Protein AF-A0A2C9KPV7-F1 (afdb_monomer)

Radius of gyration: 17.39 Å; Cα contacts (8 Å, |Δi|>4): 208; chains: 1; bounding box: 46×36×38 Å

Secondary structure (DSSP, 8-state):
--BHHHHHHHHHHTTSTT-------SSB--TT-HHHH-GGGGGGGGGSTTTEEEEE-TTT--EEEEE-BTBGGGGSS--------HHHHHHHHHHHT-GGGSHHHHHHHHHHHEEE--TTGGGSTT--SSSSEEE----

InterPro domains:
  IPR000172 Glucose-methanol-choline oxidoreductase, N-terminal [PF00732] (58-136)
  IPR000172 Glucose-methanol-choline oxidoreductase, N-terminal [PS00623] (67-90)
  IPR012132 Glucose-methanol-choline oxidoreductase [PTHR11552] (1-137)
  IPR036188 FAD/NAD(P)-binding domain superfamily [G3DSA:3.50.50.60] (1-139)
  IPR036188 FAD/NAD(P)-binding domain superfamily [SSF51905] (1-133)

Solvent-accessible surface area (backbone atoms only — not comparable to full-atom values): 8119 Å² total; per-residue (Å²): 86,30,21,62,65,42,44,52,52,47,57,58,53,49,70,41,92,90,46,86,76,87,84,55,57,95,33,50,79,53,77,93,41,64,40,53,76,34,79,92,33,43,86,54,41,87,77,45,82,72,41,56,45,72,44,64,45,83,91,80,57,46,83,45,75,39,35,24,22,45,37,10,47,68,46,64,50,89,78,77,87,77,91,75,56,60,67,59,26,42,50,44,11,66,72,72,73,37,68,72,47,15,40,81,56,42,47,62,55,56,20,57,42,23,17,39,68,39,75,70,57,41,71,37,95,80,44,18,65,79,27,81,44,79,40,68,75,88,129

Mean predicted aligned error: 3.52 Å

Organism: Biomphalaria glabrata (NCBI:txid6526)

Sequence (139 aa):
GAGSAGSVLASRLSEDAHVTVLLVEAGGDDRGIPEISTPGLTLALDTIPDVVTTYYTEPMKTKWPRGRALGGSSSINYMNYVRGSKHDFDRWANYTKDPSWDYAHALPYFKKSEKMTDPELKQSEFHGGDGQLGVTKME

pLDDT: mean 95.1, std 4.08, range [70.56, 98.62]

Structure (mmCIF, N/CA/C/O backbone):
data_AF-A0A2C9KPV7-F1
#
_entry.id   AF-A0A2C9KPV7-F1
#
loop_
_atom_site.group_PDB
_atom_site.id
_atom_site.type_symbol
_atom_site.label_atom_id
_atom_site.label_alt_id
_atom_site.label_comp_id
_atom_site.label_asym_id
_atom_site.label_entity_id
_atom_site.label_seq_id
_atom_site.pdbx_PDB_ins_code
_atom_site.Cartn_x
_atom_site.Cartn_y
_atom_site.Cartn_z
_atom_site.occupancy
_atom_site.B_iso_or_equiv
_atom_site.auth_seq_id
_atom_site.auth_comp_id
_atom_site.auth_asym_id
_atom_site.auth_atom_id
_atom_site.pdbx_PDB_model_num
ATOM 1 N N . GLY A 1 1 ? -4.100 4.582 -12.544 1.00 95.81 1 GLY A N 1
ATOM 2 C CA . GLY A 1 1 ? -2.922 3.838 -12.078 1.00 95.81 1 GLY A CA 1
ATOM 3 C C . GLY A 1 1 ? -3.370 2.786 -11.097 1.00 95.81 1 GLY A C 1
ATOM 4 O O . GLY A 1 1 ? -4.003 3.139 -10.105 1.00 95.81 1 GLY A O 1
ATOM 5 N N . ALA A 1 2 ? -3.045 1.528 -11.363 1.00 97.75 2 ALA A N 1
ATOM 6 C CA . ALA A 1 2 ? -3.322 0.364 -10.524 1.00 97.75 2 ALA A CA 1
ATOM 7 C C . ALA A 1 2 ? -2.225 0.146 -9.466 1.00 97.75 2 ALA A C 1
ATOM 9 O O . ALA A 1 2 ? -1.787 -0.973 -9.229 1.00 97.75 2 ALA A O 1
ATOM 10 N N . GLY A 1 3 ? -1.742 1.233 -8.859 1.00 97.31 3 GLY A N 1
ATOM 11 C CA . GLY A 1 3 ? -0.739 1.189 -7.794 1.00 97.31 3 GLY A CA 1
ATOM 12 C C . GLY A 1 3 ? -1.348 0.922 -6.416 1.00 97.31 3 GLY A C 1
ATOM 13 O O . GLY A 1 3 ? -2.554 0.725 -6.287 1.00 97.31 3 GLY A O 1
ATOM 14 N N . SER A 1 4 ? -0.536 1.021 -5.361 1.00 97.38 4 SER A N 1
ATOM 15 C CA . SER A 1 4 ? -0.920 0.649 -3.988 1.00 97.38 4 SER A CA 1
ATOM 16 C C . SER A 1 4 ? -2.253 1.244 -3.505 1.00 97.38 4 SER A C 1
ATOM 18 O O . SER A 1 4 ? -3.086 0.519 -2.977 1.00 97.38 4 SER A O 1
ATOM 20 N N . ALA A 1 5 ? -2.501 2.542 -3.718 1.00 97.94 5 ALA A N 1
ATOM 21 C CA . ALA A 1 5 ? -3.780 3.161 -3.343 1.00 97.94 5 ALA A CA 1
ATOM 22 C C . ALA A 1 5 ? -4.884 2.949 -4.396 1.00 97.94 5 ALA A C 1
ATOM 24 O O . ALA A 1 5 ? -6.048 2.762 -4.046 1.00 97.94 5 ALA A O 1
ATOM 25 N N . GLY A 1 6 ? -4.526 2.962 -5.685 1.00 98.31 6 GLY A N 1
ATOM 26 C CA . GLY A 1 6 ? -5.482 2.827 -6.788 1.00 98.31 6 GLY A CA 1
ATOM 27 C C . GLY A 1 6 ? -6.174 1.466 -6.796 1.00 98.31 6 GLY A C 1
ATOM 28 O O . GLY A 1 6 ? -7.391 1.402 -6.947 1.00 98.31 6 GLY A O 1
ATOM 29 N N . SER A 1 7 ? -5.419 0.396 -6.544 1.00 97.81 7 SER A N 1
ATOM 30 C CA . SER A 1 7 ? -5.957 -0.962 -6.430 1.00 97.81 7 SER A CA 1
ATOM 31 C C . SER A 1 7 ? -6.881 -1.117 -5.223 1.00 97.81 7 SER A C 1
ATOM 33 O O . SER A 1 7 ? -7.925 -1.753 -5.339 1.00 97.81 7 SER A O 1
ATOM 35 N N . VAL A 1 8 ? -6.563 -0.479 -4.088 1.00 98.06 8 VAL A N 1
ATOM 36 C CA . VAL A 1 8 ? -7.446 -0.469 -2.908 1.00 98.06 8 VAL A CA 1
ATOM 37 C C . VAL A 1 8 ? -8.764 0.232 -3.224 1.00 98.06 8 VAL A C 1
ATOM 39 O O . VAL A 1 8 ? -9.825 -0.324 -2.954 1.00 98.06 8 VAL A O 1
ATOM 42 N N . LEU A 1 9 ? -8.717 1.427 -3.819 1.00 98.25 9 LEU A N 1
ATOM 43 C CA . LEU A 1 9 ? -9.930 2.157 -4.188 1.00 98.25 9 LEU A CA 1
ATOM 44 C C . LEU A 1 9 ? -10.777 1.368 -5.184 1.00 98.25 9 LEU A C 1
ATOM 46 O O . LEU A 1 9 ? -11.976 1.225 -4.967 1.00 98.25 9 LEU A O 1
ATOM 50 N N . ALA A 1 10 ? -10.160 0.820 -6.233 1.00 98.31 10 ALA A N 1
ATOM 51 C CA . ALA A 1 10 ? -10.869 0.033 -7.231 1.00 98.31 10 ALA A CA 1
ATOM 52 C C . ALA A 1 10 ? -11.547 -1.193 -6.609 1.00 98.31 10 ALA A C 1
ATOM 54 O O . ALA A 1 10 ? -12.741 -1.385 -6.816 1.00 98.31 10 ALA A O 1
ATOM 55 N N . SER A 1 11 ? -10.816 -1.956 -5.788 1.00 97.81 11 SER A N 1
ATOM 56 C CA . SER A 1 11 ? -11.355 -3.140 -5.115 1.00 97.81 11 SER A CA 1
ATOM 57 C C . SER A 1 11 ? -12.488 -2.807 -4.151 1.00 97.81 11 SER A C 1
ATOM 59 O O . SER A 1 11 ? -13.418 -3.597 -4.056 1.00 97.81 11 SER A O 1
ATOM 61 N N . ARG A 1 12 ? -12.415 -1.690 -3.413 1.00 98.06 12 ARG A N 1
ATOM 62 C CA . ARG A 1 12 ? -13.458 -1.305 -2.449 1.00 98.06 12 ARG A CA 1
ATOM 63 C C . ARG A 1 12 ? -14.693 -0.736 -3.132 1.00 98.06 12 ARG A C 1
ATOM 65 O O . ARG A 1 12 ? -15.801 -1.064 -2.734 1.00 98.06 12 ARG A O 1
ATOM 72 N N . LEU A 1 13 ? -14.517 0.092 -4.161 1.00 98.44 13 LEU A N 1
ATOM 73 C CA . LEU A 1 13 ? -15.641 0.642 -4.920 1.00 98.44 13 LEU A CA 1
ATOM 74 C C . LEU A 1 13 ? -16.407 -0.458 -5.661 1.00 98.44 13 LEU A C 1
ATOM 76 O O . LEU A 1 13 ? -17.628 -0.392 -5.723 1.00 98.44 13 LEU A O 1
ATOM 80 N N . SER A 1 14 ? -15.715 -1.483 -6.168 1.00 98.25 14 SER A N 1
ATOM 81 C CA . SER A 1 14 ? -16.355 -2.613 -6.849 1.00 98.25 14 SER A CA 1
ATOM 82 C C . SER A 1 14 ? -16.992 -3.647 -5.908 1.00 98.25 14 SER A C 1
ATOM 84 O O . SER A 1 14 ? -17.480 -4.663 -6.394 1.00 98.25 14 SER A O 1
ATOM 86 N N . GLU A 1 15 ? -16.965 -3.450 -4.582 1.00 97.94 15 GLU A N 1
ATOM 87 C CA . GLU A 1 15 ? -17.761 -4.269 -3.647 1.00 97.94 15 GLU A CA 1
ATOM 88 C C . GLU A 1 15 ? -19.270 -4.005 -3.823 1.00 97.94 15 GLU A C 1
ATOM 90 O O . GLU A 1 15 ? -20.083 -4.887 -3.547 1.00 97.94 15 GLU A O 1
ATOM 95 N N . ASP A 1 16 ? -19.650 -2.819 -4.311 1.00 98.44 16 ASP A N 1
ATOM 96 C CA . ASP A 1 16 ? -21.027 -2.500 -4.689 1.00 98.44 16 ASP A CA 1
ATOM 97 C C . ASP A 1 16 ? -21.310 -2.973 -6.124 1.00 98.44 16 ASP A C 1
ATOM 99 O O . ASP A 1 16 ? -20.728 -2.476 -7.090 1.00 98.44 16 ASP A O 1
ATOM 103 N N . ALA A 1 17 ? -22.251 -3.909 -6.274 1.00 98.12 17 ALA A N 1
ATOM 104 C CA . ALA A 1 17 ? -22.641 -4.477 -7.565 1.00 98.12 17 ALA A CA 1
ATOM 105 C C . ALA A 1 17 ? -23.254 -3.453 -8.544 1.00 98.12 17 ALA A C 1
ATOM 107 O O . ALA A 1 17 ? -23.370 -3.739 -9.737 1.00 98.12 17 ALA A O 1
ATOM 108 N N . HIS A 1 18 ? -23.647 -2.268 -8.067 1.00 98.44 18 HIS A N 1
ATOM 109 C CA . HIS A 1 18 ? -24.154 -1.173 -8.895 1.00 98.44 18 HIS A CA 1
ATOM 110 C C . HIS A 1 18 ? -23.054 -0.227 -9.396 1.00 98.44 18 HIS A C 1
ATOM 112 O O . HIS A 1 18 ? -23.326 0.643 -10.227 1.00 98.44 18 HIS A O 1
ATOM 118 N N . VAL A 1 19 ? -21.813 -0.389 -8.931 1.00 98.62 19 VAL A N 1
ATOM 119 C CA . VAL A 1 19 ? -20.676 0.452 -9.308 1.00 98.62 19 VAL A CA 1
ATOM 120 C C . VAL A 1 19 ? -19.792 -0.286 -10.311 1.00 98.62 19 VAL A C 1
ATOM 122 O O . VAL A 1 19 ? -19.273 -1.366 -10.049 1.00 98.62 19 VAL A O 1
ATOM 125 N N . THR A 1 20 ? -19.571 0.322 -11.479 1.00 98.50 20 THR A N 1
ATOM 126 C CA . THR A 1 20 ? -18.598 -0.169 -12.468 1.00 98.50 20 THR A CA 1
ATOM 127 C C . THR A 1 20 ? -17.311 0.641 -12.374 1.00 98.50 20 THR A C 1
ATOM 129 O O . THR A 1 20 ? -17.335 1.865 -12.506 1.00 98.50 20 THR A O 1
ATOM 132 N N . VAL A 1 21 ? -16.179 -0.038 -12.179 1.00 98.56 21 VAL A N 1
ATOM 133 C CA . VAL A 1 21 ? -14.859 0.593 -12.061 1.00 98.56 21 VAL A CA 1
ATOM 134 C C . VAL A 1 21 ? -13.997 0.238 -13.269 1.00 98.56 21 VAL A C 1
ATOM 136 O O . VAL A 1 21 ? -13.760 -0.934 -13.546 1.00 98.56 21 VAL A O 1
ATOM 139 N N . LEU A 1 22 ? -13.472 1.256 -13.955 1.00 98.31 22 LEU A N 1
ATOM 140 C CA . LEU A 1 22 ? -12.389 1.099 -14.925 1.00 98.31 22 LEU A CA 1
ATOM 141 C C . LEU A 1 22 ? -11.067 1.507 -14.270 1.00 98.31 22 LEU A C 1
ATOM 143 O O . LEU A 1 22 ? -10.876 2.671 -13.916 1.00 98.31 22 LEU A O 1
ATOM 147 N N . LEU A 1 23 ? -10.140 0.559 -14.143 1.00 98.00 23 LEU A N 1
ATOM 148 C CA . LEU A 1 23 ? -8.795 0.807 -13.634 1.00 98.00 23 LEU A CA 1
ATOM 149 C C . LEU A 1 23 ? -7.784 0.741 -14.782 1.00 98.00 23 LEU A C 1
ATOM 151 O O . LEU A 1 23 ? -7.612 -0.302 -15.403 1.00 98.00 23 LEU A O 1
ATOM 155 N N . VAL A 1 24 ? -7.114 1.861 -15.055 1.00 98.12 24 VAL A N 1
ATOM 156 C CA . VAL A 1 24 ? -6.099 1.966 -16.117 1.00 98.12 24 VAL A CA 1
ATOM 157 C C . VAL A 1 24 ? -4.705 2.028 -15.499 1.00 98.12 24 VAL A C 1
ATOM 159 O O . VAL A 1 24 ? -4.467 2.837 -14.594 1.00 98.12 24 VAL A O 1
ATOM 162 N N . GLU A 1 25 ? -3.786 1.208 -16.003 1.00 97.69 25 GLU A N 1
ATOM 163 C CA . GLU A 1 25 ? -2.377 1.148 -15.603 1.00 97.69 25 GLU A CA 1
ATOM 164 C C . GLU A 1 25 ? -1.464 1.361 -16.817 1.00 97.69 25 GLU A C 1
ATOM 166 O O . GLU A 1 25 ? -1.784 0.930 -17.920 1.00 97.69 25 GLU A O 1
ATOM 171 N N . ALA A 1 26 ? -0.359 2.086 -16.621 1.00 96.50 26 ALA A N 1
ATOM 172 C CA . ALA A 1 26 ? 0.607 2.401 -17.673 1.00 96.50 26 ALA A CA 1
ATOM 173 C C . ALA A 1 26 ? 1.629 1.275 -17.902 1.00 96.50 26 ALA A C 1
ATOM 175 O O . ALA A 1 26 ? 2.337 1.278 -18.916 1.00 96.50 26 ALA A O 1
ATOM 176 N N . GLY A 1 27 ? 1.775 0.391 -16.917 1.00 94.88 27 GLY A N 1
ATOM 177 C CA . GLY A 1 27 ? 2.592 -0.812 -16.965 1.00 94.88 27 GLY A CA 1
ATOM 178 C C . GLY A 1 27 ? 1.844 -2.082 -17.348 1.00 94.88 27 GLY A C 1
ATOM 179 O O . GLY A 1 27 ? 0.661 -2.059 -17.686 1.00 94.88 27 GLY A O 1
ATOM 180 N N . GLY A 1 28 ? 2.576 -3.193 -17.283 1.00 93.88 28 GLY A N 1
ATOM 181 C CA . GLY A 1 28 ? 2.054 -4.536 -17.519 1.00 93.88 28 GLY A CA 1
ATOM 182 C C . GLY A 1 28 ? 1.455 -5.193 -16.274 1.00 93.88 28 GLY A C 1
ATOM 183 O O . GLY A 1 28 ? 1.320 -4.586 -15.212 1.00 93.88 28 GLY A O 1
ATOM 184 N N . ASP A 1 29 ? 1.105 -6.463 -16.430 1.00 94.19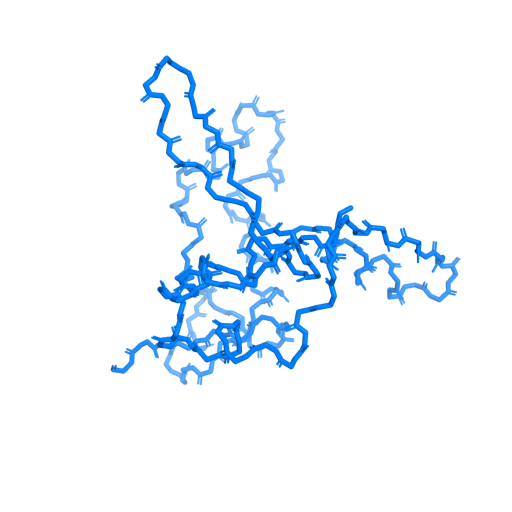 29 ASP A N 1
ATOM 185 C CA . ASP A 1 29 ? 0.731 -7.355 -15.333 1.00 94.19 29 ASP A CA 1
ATOM 186 C C . ASP A 1 29 ? 1.963 -7.691 -14.476 1.00 94.19 29 ASP A C 1
ATOM 188 O O . ASP A 1 29 ? 3.057 -7.857 -15.017 1.00 94.19 29 ASP A O 1
ATOM 192 N N . ASP A 1 30 ? 1.800 -7.782 -13.157 1.00 93.44 30 ASP A N 1
ATOM 193 C CA . ASP A 1 30 ? 2.885 -8.136 -12.235 1.00 93.44 30 ASP A CA 1
ATOM 194 C C . ASP A 1 30 ? 3.010 -9.653 -12.007 1.00 93.44 30 ASP A C 1
ATOM 196 O O . ASP A 1 30 ? 4.005 -10.142 -11.462 1.00 93.44 30 ASP A O 1
ATOM 200 N N . ARG A 1 31 ? 2.020 -10.429 -12.460 1.00 93.25 31 ARG A N 1
ATOM 201 C CA . ARG A 1 31 ? 1.992 -11.885 -12.311 1.00 93.25 31 ARG A CA 1
ATOM 202 C C . ARG A 1 31 ? 3.018 -12.567 -13.213 1.00 93.25 31 ARG A C 1
ATOM 204 O O . ARG A 1 31 ? 3.189 -12.224 -14.378 1.00 93.25 31 ARG A O 1
ATOM 211 N N . GLY A 1 32 ? 3.647 -13.615 -12.680 1.00 91.00 32 GLY A N 1
ATOM 212 C CA . GLY A 1 32 ? 4.618 -14.430 -13.416 1.00 91.00 32 GLY A CA 1
ATOM 213 C C . GLY A 1 32 ? 6.033 -13.850 -13.467 1.00 91.00 32 GLY A C 1
ATOM 214 O O . GLY A 1 32 ? 6.881 -14.438 -14.129 1.00 91.00 32 GLY A O 1
ATOM 215 N N . ILE A 1 33 ? 6.299 -12.749 -12.754 1.00 93.81 33 ILE A N 1
ATOM 216 C CA . ILE A 1 33 ? 7.631 -12.150 -12.612 1.00 93.81 33 ILE A CA 1
ATOM 217 C C . ILE A 1 33 ? 8.254 -12.644 -11.289 1.00 93.81 33 ILE A C 1
ATOM 219 O O . ILE A 1 33 ? 7.765 -12.288 -10.206 1.00 93.81 33 ILE A O 1
ATOM 223 N N . PRO A 1 34 ? 9.299 -13.496 -11.324 1.00 94.00 34 PRO A N 1
ATOM 224 C CA . PRO A 1 34 ? 9.920 -14.048 -10.117 1.00 94.00 34 PRO A CA 1
ATOM 225 C C . PRO A 1 34 ? 10.461 -12.983 -9.159 1.00 94.00 34 PRO A C 1
ATOM 227 O O . PRO A 1 34 ? 10.331 -13.131 -7.947 1.00 94.00 34 PRO A O 1
ATOM 230 N N . GLU A 1 35 ? 11.010 -11.894 -9.690 1.00 94.69 35 GLU A N 1
ATOM 231 C CA . GLU A 1 35 ? 11.613 -10.793 -8.934 1.00 94.69 35 GLU A CA 1
ATOM 232 C C . GLU A 1 35 ? 10.580 -9.999 -8.124 1.00 94.69 35 GLU A C 1
ATOM 234 O O . GLU A 1 35 ? 10.927 -9.419 -7.098 1.00 94.69 35 GLU A O 1
ATOM 239 N N . ILE A 1 36 ? 9.314 -10.005 -8.559 1.00 94.75 36 ILE A N 1
ATOM 240 C CA . ILE A 1 36 ? 8.181 -9.401 -7.839 1.00 94.75 36 ILE A CA 1
ATOM 241 C C . ILE A 1 36 ? 7.636 -10.368 -6.783 1.00 94.75 36 ILE A C 1
ATOM 243 O O . ILE A 1 36 ? 7.345 -9.984 -5.655 1.00 94.75 36 ILE A O 1
ATOM 247 N N . SER A 1 37 ? 7.474 -11.640 -7.152 1.00 94.75 37 SER A N 1
ATOM 248 C CA . SER A 1 37 ? 6.809 -12.641 -6.304 1.00 94.75 37 SER A CA 1
ATOM 249 C C . SER A 1 37 ? 7.718 -13.281 -5.251 1.00 94.75 37 SER A C 1
ATOM 251 O O . SER A 1 37 ? 7.218 -13.889 -4.305 1.00 94.75 37 SER A O 1
ATOM 253 N N . THR A 1 38 ? 9.040 -13.141 -5.387 1.00 95.19 38 THR A N 1
ATOM 254 C CA . THR A 1 38 ? 10.033 -13.710 -4.469 1.00 95.19 38 THR A CA 1
ATOM 255 C C . THR A 1 38 ? 10.714 -12.596 -3.672 1.00 95.19 38 THR A C 1
ATOM 257 O O . THR A 1 38 ? 11.577 -11.909 -4.219 1.00 95.19 38 THR A O 1
ATOM 260 N N . PRO A 1 39 ? 10.427 -12.445 -2.364 1.00 92.50 39 PRO A N 1
ATOM 261 C CA . PRO A 1 39 ? 10.953 -11.341 -1.558 1.00 92.50 39 PRO A CA 1
ATOM 262 C C . PRO A 1 39 ? 12.477 -11.147 -1.633 1.00 92.50 39 PRO A C 1
ATOM 264 O O . PRO A 1 39 ? 12.970 -10.022 -1.735 1.00 92.50 39 PRO A O 1
ATOM 267 N N . GLY A 1 40 ? 13.234 -12.250 -1.648 1.00 93.62 40 GLY A N 1
ATOM 268 C CA . GLY A 1 40 ? 14.699 -12.231 -1.723 1.00 93.62 40 GLY A CA 1
ATOM 269 C C . GLY A 1 40 ? 15.280 -11.738 -3.056 1.00 93.62 40 GLY A C 1
ATOM 270 O O . GLY A 1 40 ? 16.478 -11.478 -3.125 1.00 93.62 40 GLY A O 1
ATOM 271 N N . LEU A 1 41 ? 14.461 -11.587 -4.100 1.00 94.25 41 LEU A N 1
ATOM 272 C CA . LEU A 1 41 ? 14.883 -11.139 -5.430 1.00 94.25 41 LEU A CA 1
ATOM 273 C C . LEU A 1 41 ? 14.590 -9.656 -5.699 1.00 94.25 41 LEU A C 1
ATOM 275 O O . LEU A 1 41 ? 14.912 -9.171 -6.778 1.00 94.25 41 LEU A O 1
ATOM 279 N N . THR A 1 42 ? 14.063 -8.909 -4.722 1.00 90.56 42 THR A N 1
ATOM 280 C CA . THR A 1 42 ? 13.708 -7.482 -4.882 1.00 90.56 42 THR A CA 1
ATOM 281 C C . THR A 1 42 ? 14.870 -6.634 -5.436 1.00 90.56 42 THR A C 1
ATOM 283 O O . THR A 1 42 ? 14.659 -5.685 -6.184 1.00 90.56 42 THR A O 1
ATOM 286 N N . LEU A 1 43 ? 16.124 -6.983 -5.119 1.00 89.19 43 LEU A N 1
ATOM 287 C CA . LEU A 1 43 ? 17.311 -6.271 -5.617 1.00 89.19 43 LEU A CA 1
ATOM 288 C C . LEU A 1 43 ? 17.583 -6.465 -7.119 1.00 89.19 43 LEU A C 1
ATOM 290 O O . LEU A 1 43 ? 18.359 -5.699 -7.676 1.00 89.19 43 LEU A O 1
ATOM 294 N N . ALA A 1 44 ? 16.967 -7.459 -7.761 1.00 91.12 44 ALA A N 1
ATOM 295 C CA . ALA A 1 44 ? 17.107 -7.744 -9.188 1.00 91.12 44 ALA A CA 1
ATOM 296 C C . ALA A 1 44 ? 16.003 -7.095 -10.046 1.00 91.12 44 ALA A C 1
ATOM 298 O O . ALA A 1 44 ? 15.997 -7.256 -11.264 1.00 91.12 44 ALA A O 1
ATOM 299 N N . LEU A 1 45 ? 15.068 -6.350 -9.444 1.00 87.25 45 LEU A N 1
ATOM 300 C CA . LEU A 1 45 ? 13.932 -5.746 -10.156 1.00 87.25 45 LEU A CA 1
ATOM 301 C C . LEU A 1 45 ? 14.337 -4.735 -11.235 1.00 87.25 45 LEU A C 1
ATOM 303 O O . LEU A 1 45 ? 13.586 -4.522 -12.183 1.00 87.25 45 LEU A O 1
ATOM 307 N N . ASP A 1 46 ? 15.511 -4.115 -11.116 1.00 81.69 46 ASP A N 1
ATOM 308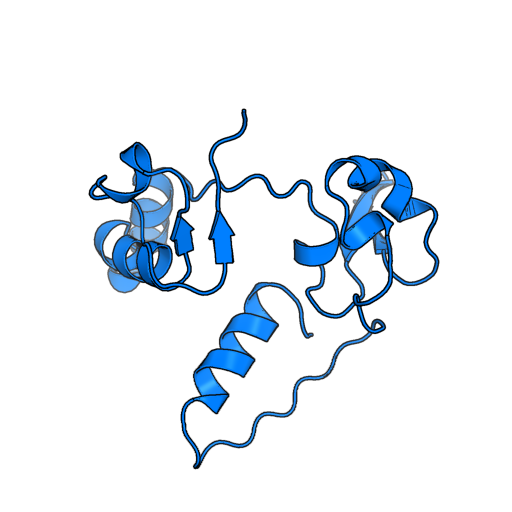 C CA . ASP A 1 46 ? 16.034 -3.193 -12.127 1.00 81.69 46 ASP A CA 1
ATOM 309 C C . ASP A 1 46 ? 16.491 -3.896 -13.416 1.00 81.69 46 ASP A C 1
ATOM 311 O O . ASP A 1 46 ? 16.683 -3.235 -14.437 1.00 81.69 46 ASP A O 1
ATOM 315 N N . THR A 1 47 ? 16.614 -5.227 -13.391 1.00 82.56 47 THR A N 1
ATOM 316 C CA . THR A 1 47 ? 16.913 -6.050 -14.569 1.00 82.56 47 THR A CA 1
ATOM 317 C C . THR A 1 47 ? 15.678 -6.348 -15.418 1.00 82.56 47 THR A C 1
ATOM 319 O O . THR A 1 47 ? 15.820 -6.766 -16.569 1.00 82.56 47 THR A O 1
ATOM 322 N N . ILE A 1 48 ? 14.471 -6.105 -14.890 1.00 84.12 48 ILE A N 1
ATOM 323 C CA . ILE A 1 48 ? 13.222 -6.414 -15.583 1.00 84.12 48 ILE A CA 1
ATOM 324 C C . ILE A 1 48 ? 12.758 -5.200 -16.399 1.00 84.12 48 ILE A C 1
ATOM 326 O O . ILE A 1 48 ? 12.458 -4.145 -15.826 1.00 84.12 48 ILE A O 1
ATOM 330 N N . PRO A 1 49 ? 12.679 -5.318 -17.740 1.00 81.12 49 PRO A N 1
ATOM 331 C CA . PRO A 1 49 ? 12.250 -4.214 -18.581 1.00 81.12 49 PRO A CA 1
ATOM 332 C C . PRO A 1 49 ? 10.800 -3.833 -18.274 1.00 81.12 49 PRO A C 1
ATOM 334 O O . PRO A 1 49 ? 9.963 -4.676 -17.962 1.00 81.12 49 PRO A O 1
ATOM 337 N N . ASP A 1 50 ? 10.515 -2.537 -18.372 1.00 84.69 50 ASP A N 1
ATOM 338 C CA . ASP A 1 50 ? 9.175 -1.948 -18.275 1.00 84.69 50 ASP A CA 1
ATOM 339 C C . ASP A 1 50 ? 8.419 -2.109 -16.940 1.00 84.69 50 ASP A C 1
ATOM 341 O O . ASP A 1 50 ? 7.325 -1.564 -16.817 1.00 84.69 50 ASP A O 1
ATOM 345 N N . VAL A 1 51 ? 9.010 -2.732 -15.911 1.00 90.88 51 VAL A N 1
ATOM 346 C CA . VAL A 1 51 ? 8.418 -2.858 -14.558 1.00 90.88 51 VAL A CA 1
ATOM 347 C C . VAL A 1 51 ? 8.772 -1.684 -13.645 1.00 90.88 51 VAL A C 1
ATOM 349 O O . VAL A 1 51 ? 8.003 -1.326 -12.750 1.00 90.88 51 VAL A O 1
ATOM 352 N N . VAL A 1 52 ? 9.918 -1.036 -13.865 1.00 91.81 52 VAL A N 1
ATOM 353 C CA . VAL A 1 52 ? 10.379 0.107 -13.065 1.00 91.81 52 VAL A CA 1
ATOM 354 C C . VAL A 1 52 ? 10.570 1.326 -13.959 1.00 91.81 52 VAL A C 1
ATOM 356 O O . VAL A 1 52 ? 11.372 1.329 -14.888 1.00 91.81 52 VAL A O 1
ATOM 359 N N . THR A 1 53 ? 9.870 2.414 -13.645 1.00 91.38 53 THR A N 1
ATOM 360 C CA . THR A 1 53 ? 10.169 3.744 -14.185 1.00 91.38 53 THR A CA 1
ATOM 361 C C . THR A 1 53 ? 11.087 4.476 -13.220 1.00 91.38 53 THR A C 1
ATOM 363 O O . THR A 1 53 ? 10.708 4.752 -12.083 1.00 91.38 53 THR A O 1
ATOM 366 N N . THR A 1 54 ? 12.298 4.809 -13.663 1.00 90.81 54 THR A N 1
ATOM 367 C CA . THR A 1 54 ? 13.247 5.570 -12.842 1.00 90.81 54 THR A CA 1
ATOM 368 C C . THR A 1 54 ? 13.159 7.049 -13.179 1.00 90.81 54 THR A C 1
ATOM 370 O O . THR A 1 54 ? 13.582 7.478 -14.250 1.00 90.81 54 THR A O 1
ATOM 373 N N . TYR A 1 55 ? 12.626 7.831 -12.243 1.00 92.88 55 TYR A N 1
ATOM 374 C CA . TYR A 1 55 ? 12.746 9.285 -12.278 1.00 92.88 55 TYR A CA 1
ATOM 375 C C . TYR A 1 55 ? 14.093 9.715 -11.697 1.00 92.88 55 TYR A C 1
ATOM 377 O O . TYR A 1 55 ? 14.762 8.942 -11.008 1.00 92.88 55 TYR A O 1
ATOM 385 N N . TYR A 1 56 ? 14.477 10.962 -11.947 1.00 95.44 56 TYR A N 1
ATOM 386 C CA . TYR A 1 56 ? 15.687 11.557 -11.395 1.00 95.44 56 TYR A CA 1
ATOM 387 C C . TYR A 1 56 ? 15.320 12.847 -10.671 1.00 95.44 56 TYR A C 1
ATOM 389 O O . TYR A 1 56 ? 14.553 13.655 -11.192 1.00 95.44 56 TYR A O 1
ATOM 397 N N . THR A 1 57 ? 15.820 13.014 -9.447 1.00 95.44 57 THR A N 1
ATOM 398 C CA . THR A 1 57 ? 15.617 14.251 -8.685 1.00 95.44 57 THR A CA 1
ATOM 399 C C . THR A 1 57 ? 16.457 15.384 -9.266 1.00 95.44 57 THR A C 1
ATOM 401 O O . THR A 1 57 ? 17.524 15.152 -9.820 1.00 95.44 57 THR A O 1
ATOM 404 N N . GLU A 1 58 ? 16.031 16.626 -9.081 1.00 93.94 58 GLU A N 1
ATOM 405 C CA . GLU A 1 58 ? 16.858 17.797 -9.385 1.00 93.94 58 GLU A CA 1
ATOM 406 C C . GLU A 1 58 ? 17.224 18.512 -8.071 1.00 93.94 58 GLU A C 1
ATOM 408 O O . GLU A 1 58 ? 16.399 18.540 -7.152 1.00 93.94 58 GLU A O 1
ATOM 413 N N . PRO A 1 59 ? 18.450 19.057 -7.925 1.00 93.25 59 PRO A N 1
ATOM 414 C CA . PRO A 1 59 ? 19.522 19.121 -8.929 1.00 93.25 59 PRO A CA 1
ATOM 415 C C . PRO A 1 59 ? 20.469 17.902 -8.943 1.00 93.25 59 PRO A C 1
ATOM 417 O O . PRO A 1 59 ? 21.332 17.791 -9.808 1.00 93.25 59 PRO A O 1
ATOM 420 N N . MET A 1 60 ? 20.372 17.004 -7.957 1.00 92.75 60 MET A N 1
ATOM 421 C CA . MET A 1 60 ? 21.399 15.975 -7.717 1.00 92.75 60 MET A CA 1
ATOM 422 C C . MET A 1 60 ? 21.321 14.758 -8.650 1.00 92.75 60 MET A C 1
ATOM 424 O O . MET A 1 60 ? 22.218 13.917 -8.615 1.00 92.75 60 MET A O 1
ATOM 428 N N . LYS A 1 61 ? 20.264 14.633 -9.462 1.00 93.75 61 LYS A N 1
ATOM 429 C CA . LYS A 1 61 ? 20.009 13.489 -10.355 1.00 93.75 61 LYS A CA 1
ATOM 430 C C . LYS A 1 61 ? 20.045 12.143 -9.631 1.00 93.75 61 LYS A C 1
ATOM 432 O O . LYS A 1 61 ? 20.536 11.148 -10.162 1.00 93.75 61 LYS A O 1
ATOM 437 N N . THR A 1 62 ? 19.498 12.089 -8.418 1.00 94.75 62 THR A N 1
ATOM 438 C CA . THR A 1 62 ? 19.382 10.836 -7.664 1.00 94.75 62 THR A CA 1
ATOM 439 C C . THR A 1 62 ? 18.269 9.980 -8.259 1.00 94.75 62 THR A C 1
ATOM 441 O O . THR A 1 62 ? 17.179 10.487 -8.532 1.00 94.75 62 THR A O 1
ATOM 444 N N . LYS A 1 63 ? 18.530 8.676 -8.434 1.00 92.38 63 LYS A N 1
ATOM 445 C CA . LYS A 1 63 ? 17.527 7.707 -8.898 1.00 92.38 63 LYS A CA 1
ATOM 446 C C . LYS A 1 63 ? 16.319 7.692 -7.957 1.00 92.38 63 LYS A C 1
ATOM 448 O O . LYS A 1 63 ? 16.472 7.564 -6.745 1.00 92.38 63 LYS A O 1
ATOM 453 N N . TRP A 1 64 ? 15.129 7.759 -8.536 1.00 93.06 64 TRP A N 1
ATOM 454 C CA . TRP A 1 64 ? 13.852 7.723 -7.834 1.00 93.06 64 TRP A CA 1
ATOM 455 C C . TRP A 1 64 ? 12.920 6.695 -8.498 1.00 93.06 64 TRP A C 1
ATOM 457 O O . TRP A 1 64 ? 12.056 7.058 -9.305 1.00 93.06 64 TRP A O 1
ATOM 467 N N . PRO A 1 65 ? 13.132 5.393 -8.226 1.00 92.69 65 PRO A N 1
ATOM 468 C CA . PRO A 1 65 ? 12.399 4.319 -8.885 1.00 92.69 65 PRO A CA 1
ATOM 469 C C . PRO A 1 65 ? 10.922 4.301 -8.471 1.00 92.69 65 PRO A C 1
ATOM 471 O O . PRO A 1 65 ? 10.573 4.484 -7.302 1.00 92.69 65 PRO A O 1
ATOM 474 N N . ARG A 1 66 ? 10.041 4.062 -9.443 1.00 95.12 66 ARG A N 1
ATOM 475 C CA . ARG A 1 66 ? 8.593 3.889 -9.276 1.00 95.12 66 ARG A CA 1
ATOM 476 C C . ARG A 1 66 ? 8.129 2.660 -10.046 1.00 95.12 66 ARG A C 1
ATOM 478 O O . ARG A 1 66 ? 8.568 2.439 -11.169 1.00 95.12 66 ARG A O 1
ATOM 485 N N . GLY A 1 67 ? 7.240 1.875 -9.441 1.00 95.38 67 GLY A N 1
ATOM 486 C CA . GLY A 1 67 ? 6.694 0.688 -10.092 1.00 95.38 67 GLY A 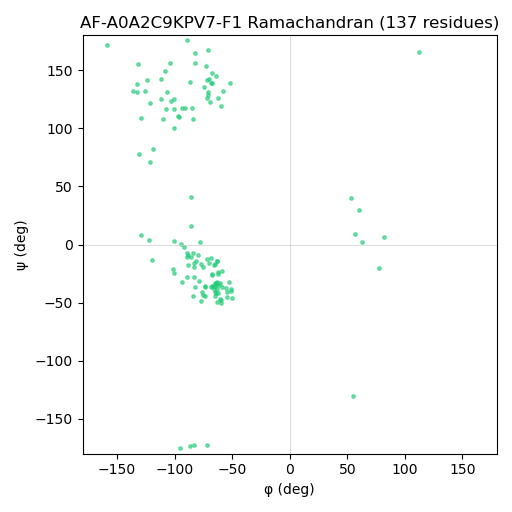CA 1
ATOM 487 C C . GLY A 1 67 ? 5.750 1.094 -11.217 1.00 95.38 67 GLY A C 1
ATOM 488 O O . GLY A 1 67 ? 4.881 1.943 -11.015 1.00 95.38 67 GLY A O 1
ATOM 489 N N . ARG A 1 68 ? 5.942 0.489 -12.384 1.00 95.44 68 ARG A N 1
ATOM 490 C CA . ARG A 1 68 ? 5.128 0.621 -13.591 1.00 95.44 68 ARG A CA 1
ATOM 491 C C . ARG A 1 68 ? 4.609 -0.769 -13.958 1.00 95.44 68 ARG A C 1
ATOM 493 O O . ARG A 1 68 ? 5.043 -1.390 -14.916 1.00 95.44 68 ARG A O 1
ATOM 500 N N . ALA A 1 69 ? 3.690 -1.262 -13.145 1.00 95.19 69 ALA A N 1
ATOM 501 C CA . ALA A 1 69 ? 2.987 -2.527 -13.319 1.00 95.19 69 ALA A CA 1
ATOM 502 C C . ALA A 1 69 ? 1.689 -2.471 -12.500 1.00 95.19 69 ALA A C 1
ATOM 504 O O . ALA A 1 69 ? 1.505 -1.543 -11.701 1.00 95.19 69 ALA A O 1
ATOM 505 N N . LEU A 1 70 ? 0.804 -3.459 -12.649 1.00 96.62 70 LEU A N 1
ATOM 506 C CA . LEU A 1 70 ? -0.236 -3.713 -11.649 1.00 96.62 70 LEU A CA 1
ATOM 507 C C . LEU A 1 70 ? 0.410 -3.830 -10.256 1.00 96.62 70 LEU A C 1
ATOM 509 O O . LEU A 1 70 ? 1.522 -4.318 -10.113 1.00 96.62 70 LEU A O 1
ATOM 513 N N . GLY A 1 71 ? -0.235 -3.256 -9.241 1.00 96.00 71 GLY A N 1
ATOM 514 C CA . GLY A 1 71 ? 0.325 -3.067 -7.898 1.00 96.00 71 GLY A CA 1
ATOM 515 C C . GLY A 1 71 ? 1.313 -1.894 -7.779 1.00 96.00 71 GLY A C 1
ATOM 516 O O . GLY A 1 71 ? 1.478 -1.325 -6.696 1.00 96.00 71 GLY A O 1
ATOM 517 N N . GLY A 1 72 ? 1.898 -1.410 -8.876 1.00 96.81 72 GLY A N 1
ATOM 518 C CA . GLY A 1 72 ? 2.786 -0.248 -8.895 1.00 96.81 72 GLY A CA 1
ATOM 519 C C . GLY A 1 72 ? 3.952 -0.404 -7.918 1.00 96.81 72 GLY A C 1
ATOM 520 O O . GLY A 1 72 ? 4.626 -1.428 -7.887 1.00 96.81 72 GLY A O 1
ATOM 521 N N . SER A 1 73 ? 4.206 0.608 -7.084 1.00 96.50 73 SER A N 1
ATOM 522 C CA . SER A 1 73 ? 5.314 0.543 -6.123 1.00 96.50 73 SER A CA 1
ATOM 523 C C . SER A 1 73 ? 5.166 -0.527 -5.034 1.00 96.50 73 SER A C 1
ATOM 525 O O . SER A 1 73 ? 6.182 -0.861 -4.436 1.00 96.50 73 SER A O 1
ATOM 527 N N . SER A 1 74 ? 3.978 -1.087 -4.767 1.00 96.62 74 SER A N 1
ATOM 528 C CA . SER A 1 74 ? 3.876 -2.226 -3.836 1.00 96.62 74 SER A CA 1
ATOM 529 C C . SER A 1 74 ? 4.355 -3.545 -4.436 1.00 96.62 74 SER A C 1
ATOM 531 O O . SER A 1 74 ? 4.710 -4.424 -3.666 1.00 96.62 74 SER A O 1
ATOM 533 N N . SER A 1 75 ? 4.440 -3.661 -5.764 1.00 95.88 75 SER A N 1
ATOM 534 C CA . SER A 1 75 ? 5.009 -4.844 -6.428 1.00 95.88 75 SER A CA 1
ATOM 535 C C . SER A 1 75 ? 6.537 -4.782 -6.540 1.00 95.88 75 SER A C 1
ATOM 537 O O . SER A 1 75 ? 7.159 -5.750 -6.949 1.00 95.88 75 SER A O 1
ATOM 539 N N . ILE A 1 76 ? 7.160 -3.650 -6.182 1.00 94.75 76 ILE A N 1
ATOM 540 C CA . ILE A 1 76 ? 8.616 -3.454 -6.313 1.00 94.75 76 ILE A CA 1
ATOM 541 C C . ILE A 1 76 ? 9.304 -2.949 -5.034 1.00 94.75 76 ILE A C 1
ATOM 543 O O . ILE A 1 76 ? 10.455 -2.518 -5.079 1.00 94.75 76 ILE A O 1
ATOM 547 N N . ASN A 1 77 ? 8.589 -2.888 -3.907 1.00 95.12 77 ASN A N 1
ATOM 548 C CA . ASN A 1 77 ? 9.160 -2.419 -2.643 1.00 95.12 77 ASN A CA 1
ATOM 549 C C . ASN A 1 77 ? 9.790 -3.573 -1.848 1.00 95.12 77 ASN A C 1
ATOM 551 O O . ASN A 1 77 ? 9.685 -4.738 -2.203 1.00 95.12 77 ASN A O 1
ATOM 555 N N . TYR A 1 78 ? 10.408 -3.240 -0.717 1.00 94.81 78 TYR A N 1
ATOM 556 C CA . TYR A 1 78 ? 11.027 -4.218 0.182 1.00 94.81 78 TYR A CA 1
ATOM 557 C C . TYR A 1 78 ? 10.055 -4.846 1.194 1.00 94.81 78 TYR A C 1
ATOM 559 O O . TYR A 1 78 ? 10.498 -5.372 2.208 1.00 94.81 78 TYR A O 1
ATOM 567 N N . MET A 1 79 ? 8.741 -4.730 0.981 1.00 95.62 79 MET A N 1
ATOM 568 C CA . MET A 1 79 ? 7.665 -5.304 1.810 1.00 95.62 79 MET A CA 1
ATOM 569 C C . MET A 1 79 ? 7.669 -4.913 3.298 1.00 95.62 79 MET A C 1
ATOM 571 O O . MET A 1 79 ? 6.873 -5.431 4.077 1.00 95.62 79 MET A O 1
ATOM 575 N N . ASN A 1 80 ? 8.512 -3.962 3.706 1.00 95.00 80 ASN A N 1
ATOM 576 C CA . ASN A 1 80 ? 8.523 -3.449 5.070 1.00 95.00 80 ASN A CA 1
ATOM 577 C C . ASN A 1 80 ? 7.164 -2.836 5.415 1.00 95.00 80 ASN A C 1
ATOM 579 O O . ASN A 1 80 ? 6.734 -1.856 4.799 1.00 95.00 80 ASN A O 1
ATOM 583 N N . TYR A 1 81 ? 6.512 -3.395 6.430 1.00 95.94 81 TYR A N 1
ATOM 584 C CA . TYR A 1 81 ? 5.208 -2.938 6.879 1.00 95.94 81 TYR A CA 1
ATOM 585 C C . TYR A 1 81 ? 5.341 -2.065 8.128 1.00 95.94 81 TYR A C 1
ATOM 587 O O . TYR A 1 81 ? 5.502 -2.552 9.246 1.00 95.94 81 TYR A O 1
ATOM 595 N N . VAL A 1 82 ? 5.276 -0.748 7.926 1.00 94.31 82 VAL A N 1
ATOM 596 C CA . VAL A 1 82 ? 5.344 0.270 8.983 1.00 94.31 82 VAL A CA 1
ATOM 597 C C . VAL A 1 82 ? 4.266 1.317 8.713 1.00 94.31 82 VAL A C 1
ATOM 599 O O . VAL A 1 82 ? 4.135 1.791 7.588 1.00 94.31 82 VAL A O 1
ATOM 602 N N . ARG A 1 83 ? 3.483 1.684 9.734 1.00 93.25 83 ARG A N 1
ATOM 603 C CA . ARG A 1 83 ? 2.335 2.600 9.576 1.00 93.25 83 ARG A CA 1
ATOM 604 C C . ARG A 1 83 ? 2.677 4.067 9.837 1.00 93.25 83 ARG A C 1
ATOM 606 O O . ARG A 1 83 ? 2.095 4.937 9.207 1.00 93.25 83 ARG A O 1
ATOM 613 N N . GLY A 1 84 ? 3.612 4.333 10.748 1.00 94.00 84 GLY A N 1
ATOM 614 C CA . GLY A 1 84 ? 3.889 5.667 11.293 1.00 94.00 84 GLY A CA 1
ATOM 615 C C . GLY A 1 84 ? 3.512 5.766 12.773 1.00 94.00 84 GLY A C 1
ATOM 616 O O . GLY A 1 84 ? 2.839 4.887 13.317 1.00 94.00 84 GLY A O 1
ATOM 617 N N . SER A 1 85 ? 3.976 6.818 13.442 1.00 96.94 85 SER A N 1
ATOM 618 C CA . SER A 1 85 ? 3.667 7.075 14.850 1.00 96.94 85 SER A CA 1
ATOM 619 C C . SER A 1 85 ? 2.303 7.752 14.998 1.00 96.94 85 SER A C 1
ATOM 621 O O . SER A 1 85 ? 1.859 8.451 14.091 1.00 96.94 85 SER A O 1
ATOM 623 N N . LYS A 1 86 ? 1.654 7.628 16.164 1.00 97.62 86 LYS A N 1
ATOM 624 C CA . LYS A 1 86 ? 0.406 8.360 16.459 1.00 97.62 86 LYS A CA 1
ATOM 625 C C . LYS A 1 86 ? 0.524 9.866 16.181 1.00 97.62 86 LYS A C 1
ATOM 627 O O . LYS A 1 86 ? -0.398 10.472 15.641 1.00 97.62 86 LYS A O 1
ATOM 632 N N . HIS A 1 87 ? 1.684 10.442 16.494 1.00 98.31 87 HIS A N 1
ATOM 633 C CA . HIS A 1 87 ? 1.973 11.857 16.280 1.00 98.31 87 HIS A CA 1
ATOM 634 C C . HIS A 1 87 ? 1.894 12.278 14.807 1.00 98.31 87 HIS A C 1
ATOM 636 O O . HIS A 1 87 ? 1.474 13.398 14.527 1.00 98.31 87 HIS A O 1
ATOM 642 N N . ASP A 1 88 ? 2.249 11.401 13.863 1.00 98.31 88 ASP A N 1
ATOM 643 C CA . ASP A 1 88 ? 2.200 11.714 12.429 1.00 98.31 88 ASP A CA 1
ATOM 644 C C . ASP A 1 88 ? 0.757 11.945 11.957 1.00 98.31 88 ASP A C 1
ATOM 646 O O . ASP A 1 88 ? 0.470 12.936 11.285 1.00 98.31 88 ASP A O 1
ATOM 650 N N . PHE A 1 89 ? -0.165 11.083 12.388 1.00 98.56 89 PHE A N 1
ATOM 651 C CA . PHE A 1 89 ? -1.588 11.159 12.045 1.00 98.56 89 PHE A CA 1
ATOM 652 C C . PHE A 1 89 ? -2.299 12.298 12.776 1.00 98.56 89 PHE A C 1
ATOM 654 O O . PHE A 1 89 ? -3.012 13.089 12.162 1.00 98.56 89 PHE A O 1
ATOM 661 N N . ASP A 1 90 ? -2.041 12.469 14.074 1.00 98.56 90 ASP A N 1
ATOM 662 C CA . ASP A 1 90 ? -2.603 13.592 14.833 1.00 98.56 90 ASP A CA 1
ATOM 663 C C . ASP A 1 90 ? -2.129 14.939 14.255 1.00 98.56 90 ASP A C 1
ATOM 665 O O . ASP A 1 90 ? -2.871 15.924 14.203 1.00 98.56 90 ASP A O 1
ATOM 669 N N . ARG A 1 91 ? -0.888 14.997 13.758 1.00 98.50 91 ARG A N 1
ATOM 670 C CA . ARG A 1 91 ? -0.369 16.151 13.021 1.00 98.50 91 ARG A CA 1
ATOM 671 C C . ARG A 1 91 ? -1.118 16.362 11.701 1.00 98.50 91 ARG A C 1
ATOM 673 O O . ARG A 1 91 ? -1.413 17.513 11.385 1.00 98.50 91 ARG A O 1
ATOM 680 N N . TRP A 1 92 ? -1.450 15.309 10.950 1.00 98.38 92 TRP A N 1
ATOM 681 C CA . TRP A 1 92 ? -2.271 15.431 9.738 1.00 98.38 92 TRP A CA 1
ATOM 682 C C . TRP A 1 92 ? -3.643 16.017 10.044 1.00 98.38 92 TRP A C 1
ATOM 684 O O . TRP A 1 92 ? -3.984 17.035 9.448 1.00 98.38 92 TRP A O 1
ATOM 694 N N . ALA A 1 93 ? -4.359 15.471 11.028 1.00 98.56 93 ALA A N 1
ATOM 695 C CA . ALA A 1 93 ? -5.654 15.999 11.461 1.00 98.56 93 ALA A CA 1
ATOM 696 C C . ALA A 1 93 ? -5.590 17.487 11.833 1.00 98.56 93 ALA A C 1
ATOM 698 O O . ALA A 1 93 ? -6.453 18.285 11.462 1.00 98.56 93 ALA A O 1
ATOM 699 N N . ASN A 1 94 ? -4.521 17.898 12.518 1.00 98.44 94 ASN A N 1
ATOM 700 C CA . ASN A 1 94 ? -4.307 19.296 12.878 1.00 98.44 94 ASN A CA 1
ATOM 701 C C . ASN A 1 94 ? -4.054 20.211 11.672 1.00 98.44 94 ASN A C 1
ATOM 703 O O . ASN A 1 94 ? -4.479 21.372 11.699 1.00 98.44 94 ASN A O 1
ATOM 707 N N . TYR A 1 95 ? -3.354 19.734 10.640 1.00 98.50 95 TYR A N 1
ATOM 708 C CA . TYR A 1 95 ? -3.103 20.510 9.423 1.00 98.50 95 TYR A CA 1
ATOM 709 C C . TYR A 1 95 ? -4.334 20.589 8.526 1.00 98.50 95 TYR A C 1
ATOM 711 O O . TYR A 1 95 ? -4.651 21.669 8.032 1.00 98.50 95 TYR A O 1
ATOM 719 N N . THR A 1 96 ? -5.038 19.474 8.342 1.00 98.44 96 THR A N 1
ATOM 720 C CA . THR A 1 96 ? -6.242 19.399 7.506 1.00 98.44 96 THR A CA 1
ATOM 721 C C . THR A 1 96 ? -7.472 19.993 8.188 1.00 98.44 96 THR A C 1
ATOM 723 O O . THR A 1 96 ? -8.440 20.307 7.503 1.00 98.44 96 THR A O 1
ATOM 726 N N . LYS A 1 97 ? -7.427 20.183 9.517 1.00 98.50 97 LYS A N 1
ATOM 727 C CA . LYS A 1 97 ? -8.579 20.549 10.363 1.00 98.50 97 LYS A CA 1
ATOM 728 C C . LYS A 1 97 ? -9.702 19.514 10.303 1.00 98.50 97 LYS A C 1
ATOM 730 O O . LYS A 1 97 ? -10.867 19.854 10.488 1.00 98.50 97 LYS A O 1
ATOM 735 N N . ASP A 1 98 ? -9.331 18.259 10.081 1.00 98.44 98 ASP A N 1
ATOM 736 C CA . ASP A 1 98 ? -10.250 17.138 9.955 1.00 98.44 98 ASP A CA 1
ATOM 737 C C . ASP A 1 98 ? -9.805 15.998 10.889 1.00 98.44 98 ASP A C 1
ATOM 739 O O . ASP A 1 98 ? -8.780 15.357 10.629 1.00 98.44 98 ASP A O 1
ATOM 743 N N . PRO A 1 99 ? -10.549 15.734 11.982 1.00 97.62 99 PRO A N 1
ATOM 744 C CA . PRO A 1 99 ? -10.186 14.710 12.959 1.00 97.62 99 PRO A CA 1
ATOM 745 C C . PRO A 1 99 ? -10.214 13.292 12.382 1.00 97.62 99 PRO A C 1
ATOM 747 O O . PRO A 1 99 ? -9.585 12.407 12.954 1.00 97.62 99 PRO A O 1
ATOM 750 N N . SER A 1 100 ? -10.862 13.060 11.232 1.00 97.88 100 SER A N 1
ATOM 751 C CA . SER A 1 100 ? -10.881 11.736 10.596 1.00 97.88 100 SER A CA 1
ATOM 752 C C . SER A 1 100 ? -9.494 11.244 10.154 1.00 97.88 100 SER A C 1
ATOM 754 O O . SER A 1 100 ? -9.319 10.053 9.900 1.00 97.88 100 SER A O 1
ATOM 756 N N . TRP A 1 101 ? -8.501 12.138 10.116 1.00 98.19 101 TRP A N 1
ATOM 757 C CA . TRP A 1 101 ? -7.102 11.821 9.824 1.00 98.19 101 TRP A CA 1
ATOM 758 C C . TRP A 1 101 ? -6.249 11.516 11.059 1.00 98.19 101 TRP A C 1
ATOM 760 O O . TRP A 1 101 ? -5.065 11.215 10.897 1.00 98.19 101 TRP A O 1
ATOM 770 N N . ASP A 1 102 ? -6.799 11.605 12.275 1.00 98.44 102 ASP A N 1
ATOM 771 C CA . ASP A 1 102 ? -6.045 11.303 13.492 1.00 98.44 102 ASP A CA 1
ATOM 772 C C . ASP A 1 102 ? -5.766 9.796 13.629 1.00 98.44 102 ASP A C 1
ATOM 774 O O . ASP A 1 102 ? -6.330 8.952 12.923 1.00 98.44 102 ASP A O 1
ATOM 778 N N . TYR A 1 103 ? -4.874 9.422 14.551 1.00 98.38 103 TYR A N 1
ATOM 779 C CA . TYR A 1 103 ? -4.494 8.014 14.688 1.00 98.38 103 TYR A CA 1
ATOM 780 C C . TYR A 1 103 ? -5.656 7.110 15.121 1.00 98.38 103 TYR A C 1
ATOM 782 O O . TYR A 1 103 ? -5.721 5.949 14.713 1.00 98.38 103 TYR A O 1
ATOM 790 N N . ALA A 1 104 ? -6.559 7.622 15.962 1.00 98.00 104 ALA A N 1
ATOM 791 C CA . ALA A 1 104 ? -7.674 6.838 16.481 1.00 98.00 104 ALA A CA 1
ATOM 792 C C . ALA A 1 104 ? -8.665 6.486 15.361 1.00 98.00 104 ALA A C 1
ATOM 794 O O . ALA A 1 104 ? -9.177 5.368 15.332 1.00 98.00 104 ALA A O 1
ATOM 795 N N . HIS A 1 105 ? -8.869 7.394 14.405 1.00 98.25 105 HIS A N 1
ATOM 796 C CA . HIS A 1 105 ? -9.691 7.171 13.219 1.00 98.25 105 HIS A CA 1
ATOM 797 C C . HIS A 1 105 ? -8.966 6.358 12.136 1.00 98.25 105 HIS A C 1
ATOM 799 O O . HIS A 1 105 ? -9.606 5.568 11.441 1.00 98.25 105 HIS A O 1
ATOM 805 N N . ALA A 1 106 ? -7.640 6.479 12.016 1.00 97.69 106 ALA A N 1
ATOM 806 C CA . ALA A 1 106 ? -6.850 5.707 11.055 1.00 97.69 106 ALA A CA 1
ATOM 807 C C . ALA A 1 106 ? -6.683 4.226 11.452 1.00 97.69 106 ALA A C 1
ATOM 809 O O . ALA A 1 10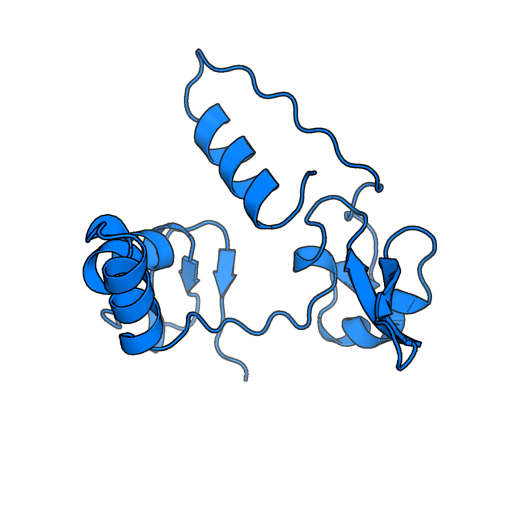6 ? -6.708 3.344 10.587 1.00 97.69 106 ALA A O 1
ATOM 810 N N . LEU A 1 107 ? -6.535 3.924 12.749 1.00 97.81 107 LEU A N 1
ATOM 811 C CA . LEU A 1 107 ? -6.254 2.571 13.248 1.00 97.81 107 LEU A CA 1
ATOM 812 C C . LEU A 1 107 ? -7.263 1.503 12.771 1.00 97.81 107 LEU A C 1
ATOM 814 O O . LEU A 1 107 ? -6.816 0.451 12.303 1.00 97.81 107 LEU A O 1
ATOM 818 N N . PRO A 1 108 ? -8.591 1.734 12.801 1.00 97.62 108 PRO A N 1
ATOM 819 C CA . PRO A 1 108 ? -9.559 0.798 12.234 1.00 97.62 108 PRO A CA 1
ATOM 820 C C . PRO A 1 108 ? -9.301 0.454 10.762 1.00 97.62 108 PRO A C 1
ATOM 822 O O . PRO A 1 108 ? -9.456 -0.704 10.375 1.00 97.62 108 PRO A O 1
ATOM 825 N N . TYR A 1 109 ? -8.862 1.413 9.940 1.00 97.38 109 TYR A N 1
ATOM 826 C CA . TYR A 1 109 ? -8.564 1.169 8.526 1.00 97.38 109 TYR A CA 1
ATOM 827 C C . TYR A 1 109 ? -7.267 0.387 8.327 1.00 97.38 109 TYR A C 1
ATOM 829 O O . TYR A 1 109 ? -7.225 -0.481 7.454 1.00 97.38 109 TYR A O 1
ATOM 837 N N . PHE A 1 110 ? -6.251 0.612 9.166 1.00 97.12 110 PHE A N 1
ATOM 838 C CA . PHE A 1 110 ? -5.052 -0.231 9.173 1.00 97.12 110 PHE A CA 1
ATOM 839 C C . PHE A 1 110 ? -5.369 -1.679 9.532 1.00 97.12 110 PHE A C 1
ATOM 841 O O . PHE A 1 110 ? -4.874 -2.599 8.890 1.00 97.12 110 PHE A O 1
ATOM 848 N N . LYS A 1 111 ? -6.242 -1.895 10.518 1.00 97.38 111 LYS A N 1
ATOM 849 C CA . LYS A 1 111 ? -6.693 -3.242 10.881 1.00 97.38 111 LYS A CA 1
ATOM 850 C C . LYS A 1 111 ? -7.567 -3.859 9.785 1.00 97.38 111 LYS A C 1
ATOM 852 O O . LYS A 1 111 ? -7.458 -5.048 9.519 1.00 97.38 111 LYS A O 1
ATOM 857 N N . LYS A 1 112 ? -8.407 -3.062 9.115 1.00 97.44 112 LYS A N 1
ATOM 858 C CA . LYS A 1 112 ? -9.277 -3.527 8.020 1.00 97.44 112 LYS A CA 1
ATOM 859 C C . LYS A 1 112 ? -8.490 -4.001 6.793 1.00 97.44 112 LYS A C 1
ATOM 861 O O . LYS A 1 112 ? -8.970 -4.871 6.067 1.00 97.44 112 LYS A O 1
ATOM 866 N N . SER A 1 113 ? -7.334 -3.407 6.501 1.00 97.06 113 SER A N 1
ATOM 867 C CA . SER A 1 113 ? -6.512 -3.803 5.350 1.00 97.06 113 SER A CA 1
ATOM 868 C C . SER A 1 113 ? -5.607 -5.001 5.637 1.00 97.06 113 SER A C 1
ATOM 870 O O . SER A 1 113 ? -5.306 -5.757 4.713 1.00 97.06 113 SER A O 1
ATOM 872 N N . GLU A 1 114 ? -5.205 -5.195 6.890 1.00 97.69 114 GLU A N 1
ATOM 873 C CA . GLU A 1 114 ? -4.176 -6.145 7.306 1.00 97.69 114 GLU A CA 1
ATOM 874 C C . GLU A 1 114 ? -4.695 -7.565 7.573 1.00 97.69 114 GLU A C 1
ATOM 876 O O . GLU A 1 114 ? -5.731 -7.781 8.206 1.00 97.69 114 GLU A O 1
ATOM 881 N N . LYS A 1 115 ? -3.897 -8.544 7.145 1.00 97.62 115 LYS A N 1
ATOM 882 C CA . LYS A 1 115 ? -3.997 -9.957 7.495 1.00 97.62 115 LYS A CA 1
ATOM 883 C C . LYS A 1 115 ? -2.716 -10.394 8.203 1.00 97.62 115 LYS A C 1
ATOM 885 O O . LYS A 1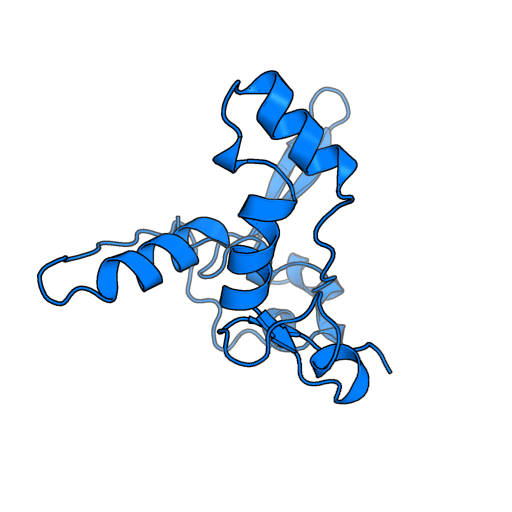 115 ? -1.813 -10.945 7.571 1.00 97.62 115 LYS A O 1
ATOM 890 N N . MET A 1 116 ? -2.637 -10.130 9.507 1.00 97.12 116 MET A N 1
ATOM 891 C CA . MET A 1 116 ? -1.517 -10.560 10.343 1.00 97.12 116 MET A CA 1
ATOM 892 C C . MET A 1 116 ? -1.546 -12.079 10.548 1.00 97.12 116 MET A C 1
ATOM 894 O O . MET A 1 116 ? -2.574 -12.642 10.945 1.00 97.12 116 MET A O 1
ATOM 898 N N . THR A 1 117 ? -0.420 -12.740 10.285 1.00 95.75 117 THR A N 1
ATOM 899 C CA . THR A 1 117 ? -0.271 -14.197 10.421 1.00 95.75 117 THR A CA 1
ATOM 900 C C . THR A 1 117 ? 0.448 -14.628 11.695 1.00 95.75 117 THR A C 1
ATOM 902 O O . THR A 1 117 ? 0.259 -15.766 12.117 1.00 95.75 117 THR A O 1
ATOM 905 N N . ASP A 1 118 ? 1.22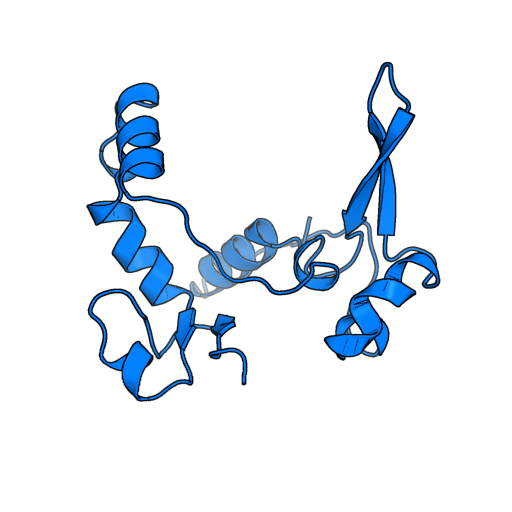5 -13.745 12.326 1.00 95.38 118 ASP A N 1
ATOM 906 C CA . ASP A 1 118 ? 1.885 -14.035 13.603 1.00 95.38 118 ASP A CA 1
ATOM 907 C C . ASP A 1 118 ? 0.838 -14.144 14.736 1.00 95.38 118 ASP A C 1
ATOM 909 O O . ASP A 1 118 ? 0.073 -13.193 14.943 1.00 95.38 118 ASP A O 1
ATOM 913 N N . PRO A 1 119 ? 0.753 -15.276 15.465 1.00 92.44 119 PRO A N 1
ATOM 914 C CA . PRO A 1 119 ? -0.299 -15.499 16.458 1.00 92.44 119 PRO A CA 1
ATOM 915 C C . PRO A 1 119 ? -0.285 -14.529 17.642 1.00 92.44 119 PRO A C 1
ATOM 917 O O . PRO A 1 119 ? -1.352 -14.229 18.180 1.00 92.44 119 PRO A O 1
ATOM 920 N N . GLU A 1 120 ? 0.891 -14.054 18.058 1.00 93.12 120 GLU A N 1
ATOM 921 C CA . GLU A 1 120 ? 1.033 -13.134 19.190 1.00 93.12 120 GLU A CA 1
ATOM 922 C C . GLU A 1 120 ? 0.624 -11.724 18.769 1.00 93.12 120 GLU A C 1
ATOM 924 O O . GLU A 1 120 ? -0.219 -11.091 19.408 1.00 93.12 120 GLU A O 1
ATOM 929 N N . LEU A 1 121 ? 1.148 -11.249 17.636 1.00 93.69 121 LEU A N 1
ATOM 930 C CA . LEU A 1 121 ? 0.805 -9.935 17.098 1.00 93.69 121 LEU A CA 1
ATOM 931 C C . LEU A 1 121 ? -0.665 -9.857 16.703 1.00 93.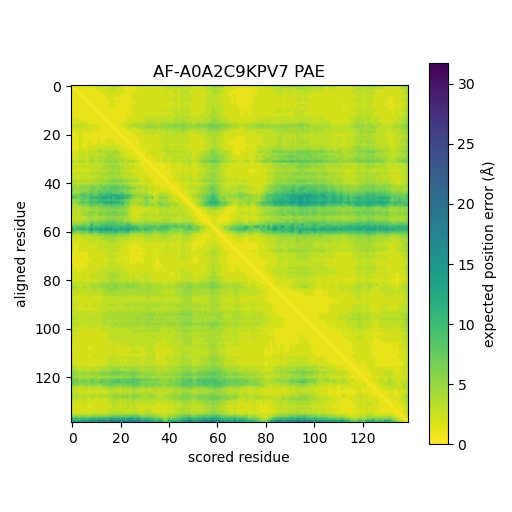69 121 LEU A C 1
ATOM 933 O O . LEU A 1 121 ? -1.278 -8.811 16.879 1.00 93.69 121 LEU A O 1
ATOM 937 N N . LYS A 1 122 ? -1.272 -10.950 16.236 1.00 91.94 122 LYS A N 1
ATOM 938 C CA . LYS A 1 122 ? -2.700 -10.983 15.896 1.00 91.94 122 LYS A CA 1
ATOM 939 C C . LYS A 1 122 ? -3.617 -10.713 17.099 1.00 91.94 122 LYS A C 1
ATOM 941 O O . LYS A 1 122 ? -4.747 -10.276 16.901 1.00 91.94 122 LYS A O 1
ATOM 946 N N . GLN A 1 123 ? -3.152 -10.951 18.327 1.00 91.25 123 GLN A N 1
ATOM 947 C CA . GLN A 1 123 ? -3.906 -10.664 19.557 1.00 91.25 123 GLN A CA 1
ATOM 948 C C . GLN A 1 123 ? -3.732 -9.219 20.048 1.00 91.25 123 GLN A C 1
ATOM 950 O O . GLN A 1 123 ? -4.452 -8.784 20.946 1.00 91.25 123 GLN A O 1
ATOM 955 N N . SER A 1 124 ? -2.794 -8.465 19.471 1.00 93.88 124 SER A N 1
ATOM 956 C CA . SER A 1 124 ? -2.561 -7.063 19.815 1.00 93.88 124 SER A CA 1
ATOM 957 C C . SER A 1 124 ? -3.731 -6.174 19.392 1.00 93.88 124 SER A C 1
ATOM 959 O O . SER A 1 124 ? -4.353 -6.368 18.346 1.00 93.88 124 SER A O 1
ATOM 961 N N . GLU A 1 125 ? -3.976 -5.112 20.164 1.00 95.31 125 GLU A N 1
ATOM 962 C CA . GLU A 1 125 ? -4.958 -4.079 19.819 1.00 95.31 125 GLU A CA 1
ATOM 963 C C . GLU A 1 125 ? -4.654 -3.394 18.475 1.00 95.31 125 GLU A C 1
ATOM 965 O O . GLU A 1 125 ? -5.569 -2.888 17.811 1.00 95.31 125 GLU A O 1
ATOM 970 N N . PHE A 1 126 ? -3.389 -3.437 18.043 1.00 95.69 126 PHE A N 1
ATOM 971 C CA . PHE A 1 126 ? -2.900 -2.744 16.863 1.00 95.69 126 PHE A CA 1
ATOM 972 C C . PHE A 1 126 ? -3.029 -3.547 15.567 1.00 95.69 126 PHE A C 1
ATOM 974 O O . PHE A 1 126 ? -2.996 -2.928 14.509 1.00 95.69 126 PHE A O 1
ATOM 981 N N . HIS A 1 127 ? -3.210 -4.868 15.581 1.00 96.88 127 HIS A N 1
ATOM 982 C CA . HIS A 1 127 ? -3.230 -5.656 14.339 1.00 96.88 127 HIS A CA 1
ATOM 983 C C . HIS A 1 127 ? -4.622 -6.171 13.954 1.00 96.88 127 HIS A C 1
ATOM 985 O O . HIS A 1 127 ? -5.495 -6.388 14.794 1.00 96.88 127 HIS A O 1
ATOM 991 N N . GLY A 1 128 ? -4.846 -6.300 12.647 1.00 96.19 128 GLY A N 1
ATOM 992 C CA . GLY A 1 128 ? -6.008 -6.928 12.028 1.00 96.19 128 GLY A CA 1
ATOM 993 C C . GLY A 1 128 ? -5.683 -8.321 11.491 1.00 96.19 128 GLY A C 1
ATOM 994 O O . GLY A 1 128 ? -4.529 -8.651 11.219 1.00 96.19 128 GLY A O 1
ATOM 995 N N . GLY A 1 129 ? -6.710 -9.161 11.361 1.00 95.94 129 GLY A N 1
ATOM 996 C CA . GLY A 1 129 ? -6.556 -10.569 10.981 1.00 95.94 129 GLY A CA 1
ATOM 997 C C . GLY A 1 129 ? -7.253 -10.991 9.691 1.00 95.94 129 GLY A C 1
ATOM 998 O O . GLY A 1 129 ? -6.963 -12.080 9.196 1.00 95.94 129 GLY A O 1
ATOM 999 N N . ASP A 1 130 ? -8.146 -10.152 9.168 1.00 95.19 130 ASP A N 1
ATOM 1000 C CA . ASP A 1 130 ? -9.141 -10.535 8.154 1.00 95.19 130 ASP A CA 1
ATOM 1001 C C . ASP A 1 130 ? -9.043 -9.695 6.872 1.00 95.19 130 ASP A C 1
ATOM 1003 O O . ASP A 1 130 ? -9.864 -9.825 5.963 1.00 95.19 130 ASP A O 1
ATOM 1007 N N . GLY A 1 131 ? -8.048 -8.810 6.795 1.00 96.31 131 GLY A N 1
ATOM 1008 C CA . GLY A 1 131 ? -7.785 -7.991 5.624 1.00 96.31 131 GLY A CA 1
ATOM 1009 C C . GLY A 1 131 ? -7.217 -8.780 4.442 1.00 96.31 131 GLY A C 1
ATOM 1010 O O . GLY A 1 131 ? -7.134 -10.009 4.434 1.00 96.31 131 GLY A O 1
ATOM 1011 N N . GLN A 1 132 ? -6.817 -8.046 3.407 1.00 96.50 132 GLN A N 1
ATOM 1012 C CA . GLN A 1 132 ? -6.289 -8.628 2.169 1.00 96.50 132 GLN A CA 1
ATOM 1013 C C . GLN A 1 132 ? -4.759 -8.589 2.101 1.00 96.50 132 GLN A C 1
ATOM 1015 O O . GLN A 1 132 ? -4.158 -9.409 1.412 1.00 96.50 132 GLN A O 1
ATOM 1020 N N . LEU A 1 133 ? -4.118 -7.661 2.816 1.00 97.38 133 LEU A N 1
ATOM 1021 C CA . LEU A 1 133 ? -2.668 -7.516 2.811 1.00 97.38 133 LEU A CA 1
ATOM 1022 C C . LEU A 1 133 ? -2.043 -8.495 3.808 1.00 97.38 133 LEU A C 1
ATOM 1024 O O . LEU A 1 133 ? -2.152 -8.290 5.015 1.00 97.38 133 LEU A O 1
ATOM 1028 N N . GLY A 1 134 ? -1.387 -9.543 3.309 1.00 96.69 134 GLY A N 1
ATOM 1029 C CA . GLY A 1 134 ? -0.624 -10.470 4.145 1.00 96.69 134 GLY 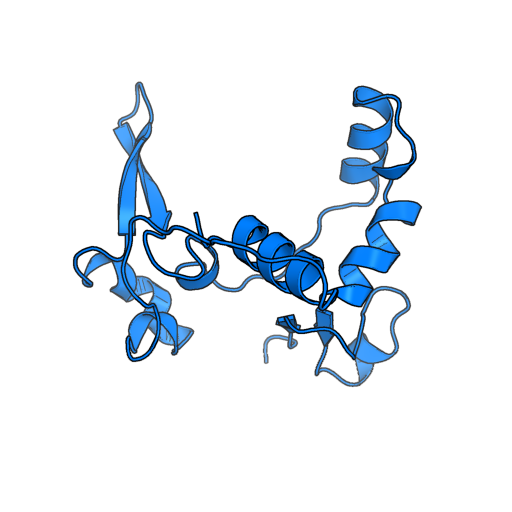A CA 1
ATOM 1030 C C . GLY A 1 134 ? 0.533 -9.762 4.845 1.00 96.69 134 GLY A C 1
ATOM 1031 O O . GLY A 1 134 ? 1.352 -9.122 4.188 1.00 96.69 134 GLY A O 1
ATOM 1032 N N . VAL A 1 135 ? 0.599 -9.882 6.169 1.00 97.06 135 VAL A N 1
ATOM 1033 C CA . VAL A 1 135 ? 1.690 -9.344 6.986 1.00 97.06 135 VAL A CA 1
ATOM 1034 C C . VAL A 1 135 ? 2.149 -10.432 7.945 1.00 97.06 135 VAL A C 1
ATOM 1036 O O . VAL A 1 135 ? 1.330 -11.057 8.615 1.00 97.06 135 VAL A O 1
ATOM 1039 N N . THR A 1 136 ? 3.459 -10.647 8.016 1.00 95.44 136 THR A N 1
ATOM 1040 C CA . THR A 1 136 ? 4.074 -11.593 8.947 1.00 95.44 136 THR A CA 1
ATOM 1041 C C . THR A 1 136 ? 5.244 -10.941 9.663 1.00 95.44 136 THR A C 1
ATOM 1043 O O . THR A 1 136 ? 5.856 -9.998 9.154 1.00 95.44 136 THR A O 1
ATOM 1046 N N . LYS A 1 137 ? 5.561 -11.456 10.848 1.00 92.25 137 LYS A N 1
ATOM 1047 C CA . LYS A 1 137 ? 6.810 -11.147 11.535 1.00 92.25 137 LYS A CA 1
ATOM 1048 C C . LYS A 1 137 ? 7.973 -11.741 10.732 1.00 92.25 137 LYS A C 1
ATOM 1050 O O . LYS A 1 137 ? 7.851 -12.841 10.199 1.00 92.25 137 LYS A O 1
ATOM 1055 N N . MET A 1 138 ? 9.064 -10.988 10.618 1.00 84.94 138 MET A N 1
ATOM 1056 C CA . MET A 1 138 ? 10.307 -11.487 10.029 1.00 84.94 138 MET A CA 1
ATOM 1057 C C . MET A 1 138 ? 10.942 -12.481 11.009 1.00 84.94 138 MET A C 1
ATOM 1059 O O . MET A 1 138 ? 11.110 -12.141 12.183 1.00 84.94 138 MET A O 1
ATOM 1063 N N . GLU A 1 139 ? 11.229 -13.690 10.530 1.00 70.56 139 GLU A N 1
ATOM 1064 C CA . GLU A 1 139 ? 11.924 -14.751 11.277 1.00 70.56 139 GLU A CA 1
ATOM 1065 C C . GLU A 1 139 ? 13.447 -14.644 11.137 1.00 70.56 139 GLU A C 1
ATOM 1067 O O . GLU A 1 139 ? 13.919 -14.236 10.047 1.00 70.56 139 GLU A O 1
#

Foldseek 3Di:
DLAQVQVVVQVVQVVDVVDDDDDDFQAEALPPDCLLVPLVNLVVVVVDPRQWDWDADPPVGDTDIWGRHRRIVNSRDNPDDDDDDQVVQCVVCVVVVHCCSGPVNCQVVQQQAEQEDDPVVCPDPRHHRPHDDYDYDDD

Nearest PDB structures (foldseek):
  5oc1-assembly1_A  TM=8.901E-01  e=2.507E-10  Pleurotus eryngii
  3t37-assembly1_A  TM=8.8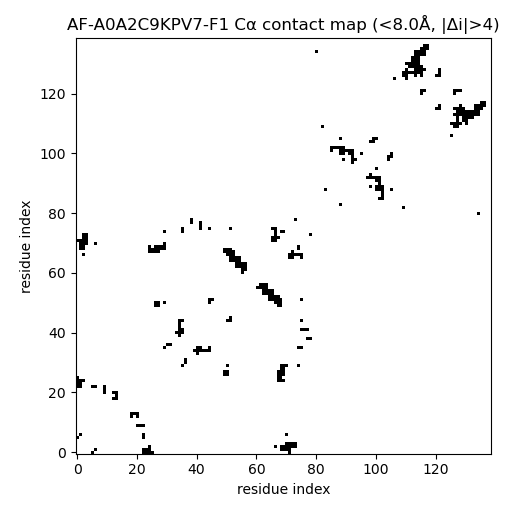25E-01  e=1.011E-09  Mesorhizobium loti
  3fim-assembly1_B  TM=8.865E-01  e=2.562E-09  Pleurotus eryngii
  4h7u-assembly1_A  TM=8.409E-01  e=3.570E-09  Macropsalliota meleagris
  8bxl-assembly3_E  TM=7.979E-01  e=1.128E-07  Penicillium expansum